Protein AF-A0A949YDW7-F1 (afdb_monomer)

Radius of gyration: 11.39 Å; Cα contacts (8 Å, |Δi|>4): 167; chains: 1; bounding box: 36×20×28 Å

Sequence (74 aa):
MKKDTAIVMSCHEHDVPGTWRINLKWQGNHEISDFDLERLGAVQRSEAETEHTGYVIVKSRANPNTGDTIPARK

Mean predicted aligned error: 3.74 Å

pLDDT: mean 91.62, std 9.51, range [41.72, 97.94]

Secondary structure (DSSP, 8-state):
----EEEEEEEEE-SSTTEEEEEEE--SS--GGGB-GGGGSEEEEEEESSSSEEEEEEE-SSPPPTT-EEEBP-

Nearest PDB structures (foldseek):
  1oa8-assembly1_B  TM=5.522E-01  e=7.403E-01  Homo sapiens
  8q4f-assembly1_d  TM=5.004E-01  e=8.120E+00  Escherichia coli
  5xy3-assembly1_f  TM=4.202E-01  e=6.146E+00  Trichomonas vaginalis

Foldseek 3Di:
DFQQKKFFADWDDDPDPQKIKTKIFGDDQDDPLQWPCCVVAAWPDWDAPDRTITITIHRHPDGDDGGDITHGDD

Solvent-accessible surface area (backbone atoms only — not comparable to full-atom values): 4235 Å² total; per-residue (Å²): 132,83,65,63,37,35,33,31,71,42,69,40,85,36,102,48,92,57,25,32,38,36,34,36,37,46,66,73,100,55,59,73,83,47,36,45,60,62,82,68,24,53,69,78,48,70,49,63,78,50,78,43,32,27,39,36,34,23,43,33,97,61,87,77,61,66,68,43,75,34,46,46,59,131

Structure (mmCIF, N/CA/C/O backbone):
data_AF-A0A949YDW7-F1
#
_entry.id   AF-A0A949YDW7-F1
#
loop_
_atom_site.group_PDB
_atom_site.id
_atom_site.type_symbol
_atom_site.label_atom_id
_atom_site.label_alt_id
_atom_site.label_comp_id
_atom_site.label_asym_id
_atom_site.label_entity_id
_atom_site.label_seq_id
_atom_site.pdbx_PDB_ins_code
_atom_site.Cartn_x
_atom_site.Cartn_y
_atom_site.Cartn_z
_atom_site.occupancy
_atom_site.B_iso_or_equiv
_atom_site.auth_seq_id
_atom_site.auth_comp_id
_atom_site.auth_asym_id
_atom_site.auth_atom_id
_atom_site.pd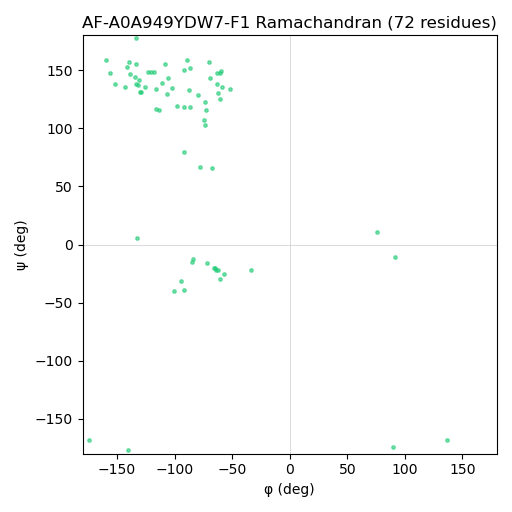bx_PDB_model_num
ATOM 1 N N . MET A 1 1 ? -21.143 3.576 8.787 1.00 41.72 1 MET A N 1
ATOM 2 C CA . MET A 1 1 ? -20.453 2.276 8.639 1.00 41.72 1 MET A CA 1
ATOM 3 C C . MET A 1 1 ? -19.080 2.554 8.068 1.00 41.72 1 MET A C 1
ATOM 5 O O . MET A 1 1 ? -18.995 3.248 7.061 1.00 41.72 1 MET A O 1
ATOM 9 N N . LYS A 1 2 ? -18.039 2.170 8.814 1.00 50.66 2 LYS A N 1
ATOM 10 C CA . LYS A 1 2 ? -16.636 2.494 8.531 1.00 50.66 2 LYS A CA 1
ATOM 11 C C . LYS A 1 2 ? -16.266 1.876 7.183 1.00 50.66 2 LYS A C 1
ATOM 13 O O . LYS A 1 2 ? -16.610 0.729 6.938 1.00 50.66 2 LYS A O 1
ATOM 18 N N . LYS A 1 3 ? -15.672 2.657 6.280 1.00 60.16 3 LYS A N 1
ATOM 19 C CA . LYS A 1 3 ? -15.173 2.098 5.023 1.00 60.16 3 LYS A CA 1
ATOM 20 C C . LYS A 1 3 ? -13.903 1.340 5.380 1.00 60.16 3 LYS A C 1
ATOM 22 O O . LYS A 1 3 ? -12.917 1.982 5.729 1.00 60.16 3 LYS A O 1
ATOM 27 N N . ASP A 1 4 ? -13.976 0.012 5.357 1.00 87.31 4 ASP A N 1
ATOM 28 C CA . ASP A 1 4 ? -12.855 -0.915 5.552 1.00 87.31 4 ASP A CA 1
ATOM 29 C C . ASP A 1 4 ? -11.885 -0.789 4.369 1.00 87.31 4 ASP A C 1
ATOM 31 O O . ASP A 1 4 ? -11.792 -1.646 3.492 1.00 87.31 4 ASP A O 1
ATOM 35 N N . THR A 1 5 ? -11.257 0.382 4.272 1.00 93.75 5 THR A N 1
ATOM 36 C CA . THR A 1 5 ? -10.410 0.795 3.161 1.00 93.75 5 THR A CA 1
ATOM 37 C C . THR A 1 5 ? -9.237 1.616 3.674 1.00 93.75 5 THR A C 1
ATOM 39 O O . THR A 1 5 ? -9.434 2.553 4.454 1.00 93.75 5 THR A O 1
ATOM 42 N N . ALA A 1 6 ? -8.046 1.333 3.163 1.00 95.94 6 ALA A N 1
ATOM 43 C CA . ALA A 1 6 ? -6.915 2.242 3.233 1.00 95.94 6 ALA A CA 1
ATOM 44 C C . ALA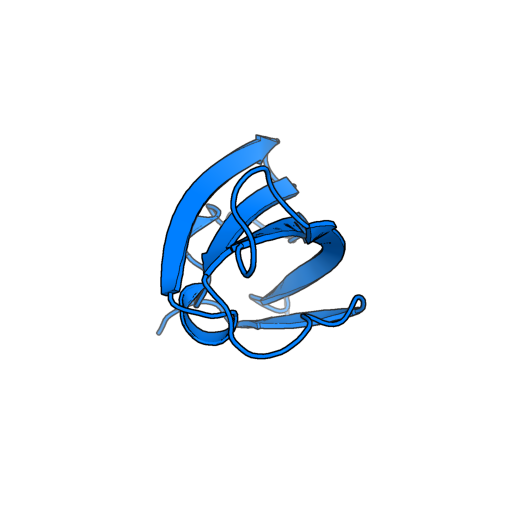 A 1 6 ? -6.951 3.221 2.051 1.00 95.94 6 ALA A C 1
ATOM 46 O O . ALA A 1 6 ? -7.480 2.913 0.983 1.00 95.94 6 ALA A O 1
ATOM 47 N N . ILE A 1 7 ? -6.394 4.411 2.244 1.00 96.81 7 ILE A N 1
ATOM 48 C CA . ILE A 1 7 ? -6.274 5.471 1.242 1.00 96.81 7 ILE A CA 1
ATOM 49 C C . ILE A 1 7 ? -4.791 5.701 0.975 1.00 96.81 7 ILE A C 1
ATOM 51 O O . ILE A 1 7 ? -4.004 5.825 1.918 1.00 96.81 7 ILE A O 1
ATOM 55 N N . VAL A 1 8 ? -4.416 5.788 -0.299 1.00 97.06 8 VAL A N 1
ATOM 56 C CA . VAL A 1 8 ? -3.063 6.157 -0.718 1.00 97.06 8 VAL A CA 1
ATOM 57 C C . VAL A 1 8 ? -2.842 7.645 -0.467 1.00 97.06 8 VAL A C 1
ATOM 59 O O . VAL A 1 8 ? -3.491 8.494 -1.076 1.00 97.06 8 VAL A O 1
ATOM 62 N N . MET A 1 9 ? -1.910 7.967 0.425 1.00 97.50 9 MET A N 1
ATOM 63 C CA . MET A 1 9 ? -1.590 9.341 0.816 1.00 97.50 9 MET A CA 1
ATOM 64 C C . MET A 1 9 ? -0.465 9.933 -0.029 1.00 97.50 9 MET A C 1
ATOM 66 O O . MET A 1 9 ? -0.512 11.111 -0.377 1.00 97.50 9 MET A O 1
ATOM 70 N N . SER A 1 10 ? 0.548 9.129 -0.351 1.00 96.56 10 SER A N 1
ATOM 71 C CA . SER A 1 10 ? 1.636 9.533 -1.237 1.00 96.56 10 SER A CA 1
ATOM 72 C C . SER A 1 10 ? 2.363 8.328 -1.827 1.00 96.56 10 SER A C 1
ATOM 74 O O . SER A 1 10 ? 2.335 7.230 -1.267 1.00 96.56 10 SER A O 1
ATOM 76 N N . CYS A 1 11 ? 3.039 8.563 -2.949 1.00 95.62 11 CYS A N 1
ATOM 77 C CA . CYS A 1 11 ? 3.817 7.576 -3.684 1.00 95.62 11 CYS A CA 1
ATOM 78 C C . CYS A 1 11 ? 5.206 8.141 -3.974 1.00 95.62 11 CYS A C 1
ATOM 80 O O . CYS A 1 11 ? 5.325 9.253 -4.489 1.00 95.62 11 CYS A O 1
ATOM 82 N N . HIS A 1 12 ? 6.246 7.370 -3.680 1.00 93.94 12 HIS A N 1
ATOM 83 C CA . HIS A 1 12 ? 7.632 7.741 -3.949 1.00 93.94 12 HIS A CA 1
ATOM 84 C C . HIS A 1 12 ? 8.349 6.561 -4.597 1.00 93.94 12 HIS A C 1
ATOM 86 O O . HIS A 1 12 ? 8.158 5.427 -4.155 1.00 93.94 12 HIS A O 1
ATOM 92 N N . GLU A 1 13 ? 9.171 6.806 -5.618 1.00 92.38 13 GLU A N 1
ATOM 93 C CA . GLU A 1 13 ? 10.108 5.777 -6.074 1.00 92.38 13 GLU A CA 1
ATOM 94 C C . GLU A 1 13 ? 11.018 5.390 -4.903 1.00 92.38 13 GLU A C 1
ATOM 96 O O . GLU A 1 13 ? 11.472 6.243 -4.138 1.00 92.38 13 GLU A O 1
ATOM 101 N N . HIS A 1 14 ? 11.220 4.091 -4.728 1.00 90.50 14 HIS A N 1
ATOM 102 C CA . HIS A 1 14 ? 12.078 3.533 -3.695 1.00 90.50 14 HIS A CA 1
ATOM 103 C C . HIS A 1 14 ? 13.347 2.976 -4.341 1.00 90.50 14 HIS A C 1
ATOM 105 O O . HIS A 1 14 ? 13.317 2.641 -5.518 1.00 90.50 14 HIS A O 1
ATOM 111 N N . ASP A 1 15 ? 14.432 2.889 -3.567 1.00 87.31 15 ASP A N 1
ATOM 112 C CA . ASP A 1 15 ? 15.850 2.659 -3.911 1.00 87.31 15 ASP A CA 1
ATOM 113 C C . ASP A 1 15 ? 16.175 1.740 -5.113 1.00 87.31 15 ASP A C 1
ATOM 115 O O . ASP A 1 15 ? 17.260 1.832 -5.689 1.00 87.31 15 ASP A O 1
ATOM 119 N N . VAL A 1 16 ? 15.257 0.858 -5.516 1.00 87.94 16 VAL A N 1
ATOM 120 C CA . VAL A 1 16 ? 15.345 0.012 -6.709 1.00 87.94 16 VAL A CA 1
ATOM 121 C C . VAL A 1 16 ? 14.388 0.505 -7.812 1.00 87.94 16 VAL A C 1
ATOM 123 O O . VAL A 1 16 ? 13.182 0.616 -7.571 1.00 87.94 16 VAL A O 1
ATOM 126 N N . PRO A 1 17 ? 14.855 0.693 -9.063 1.00 87.31 17 PRO A N 1
ATOM 127 C CA . PRO A 1 17 ? 13.996 1.101 -10.174 1.00 87.31 17 PRO A CA 1
ATOM 128 C C . PRO A 1 17 ? 12.746 0.226 -10.339 1.00 87.31 17 PRO A C 1
ATOM 130 O O . PRO A 1 17 ? 12.812 -1.008 -10.330 1.00 87.31 17 PRO A O 1
ATOM 133 N N . GLY A 1 18 ? 11.594 0.876 -10.514 1.00 89.38 18 GLY A N 1
ATOM 134 C CA . GLY A 1 18 ? 10.294 0.205 -10.614 1.00 89.38 18 GLY A CA 1
ATOM 135 C C . GLY A 1 18 ? 9.739 -0.300 -9.277 1.00 89.38 18 GLY A C 1
ATOM 136 O O . GLY A 1 18 ? 8.760 -1.054 -9.272 1.00 89.38 18 GLY A O 1
ATOM 137 N N . THR A 1 19 ? 10.348 0.090 -8.153 1.00 94.69 19 THR A N 1
ATOM 138 C CA . THR A 1 19 ? 9.773 -0.090 -6.818 1.00 94.69 19 THR A CA 1
ATOM 139 C C . THR A 1 19 ? 9.266 1.230 -6.261 1.00 94.69 19 THR A C 1
ATOM 141 O O . THR A 1 19 ? 9.848 2.287 -6.489 1.00 94.69 19 THR A O 1
ATOM 144 N N . TRP A 1 20 ? 8.153 1.160 -5.542 1.00 96.12 20 TRP A N 1
AT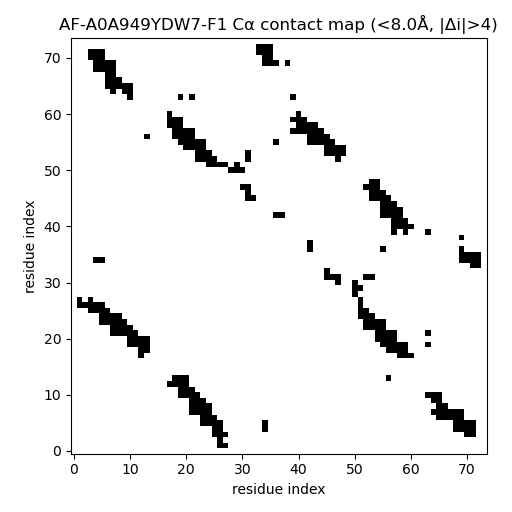OM 145 C CA . TRP A 1 20 ? 7.459 2.317 -5.000 1.00 96.12 20 TRP A CA 1
ATOM 146 C C . TRP A 1 20 ? 7.202 2.109 -3.521 1.00 96.12 20 TRP A C 1
ATOM 148 O O . TRP A 1 20 ? 6.660 1.073 -3.138 1.00 96.12 20 TRP A O 1
ATOM 158 N N . ARG A 1 21 ? 7.535 3.110 -2.707 1.00 96.62 21 ARG A N 1
ATOM 159 C CA . ARG A 1 21 ? 7.004 3.249 -1.354 1.00 96.62 21 ARG A CA 1
ATOM 160 C C . ARG A 1 21 ? 5.687 4.010 -1.440 1.00 96.62 21 ARG A C 1
ATOM 162 O O . ARG A 1 21 ? 5.652 5.162 -1.872 1.00 96.62 21 ARG A O 1
ATOM 169 N N . ILE A 1 22 ? 4.618 3.357 -1.016 1.00 97.25 22 ILE A N 1
ATOM 170 C CA . ILE A 1 22 ? 3.261 3.890 -1.019 1.00 97.25 22 ILE A CA 1
ATOM 171 C C . ILE A 1 22 ? 2.837 4.052 0.436 1.00 97.25 22 ILE A C 1
ATOM 173 O O . ILE A 1 22 ? 2.736 3.065 1.165 1.00 97.25 22 ILE A O 1
ATOM 177 N N . ASN A 1 23 ? 2.610 5.292 0.857 1.00 97.94 23 ASN A N 1
ATOM 178 C CA . ASN A 1 23 ? 2.165 5.603 2.209 1.00 97.94 23 ASN A CA 1
ATOM 179 C C . ASN A 1 23 ? 0.638 5.537 2.269 1.00 97.94 23 ASN A C 1
ATOM 181 O O . ASN A 1 23 ? -0.056 6.100 1.418 1.00 97.94 23 ASN A O 1
ATOM 185 N N . LEU A 1 24 ? 0.118 4.864 3.288 1.00 97.56 24 LEU A N 1
ATOM 186 C CA . LEU A 1 24 ? -1.289 4.535 3.454 1.00 97.56 24 LEU A CA 1
ATOM 187 C C . LEU A 1 24 ? -1.837 5.127 4.749 1.00 97.56 24 LEU A C 1
ATOM 189 O O . LEU A 1 24 ? -1.137 5.225 5.757 1.00 97.56 24 LEU A O 1
ATOM 193 N N . LYS A 1 25 ? -3.124 5.470 4.724 1.00 97.19 25 LYS A N 1
ATOM 194 C CA . LYS A 1 25 ? -3.900 5.842 5.908 1.00 97.19 25 LYS A CA 1
ATOM 195 C C . LYS A 1 25 ? -5.223 5.098 5.923 1.00 97.19 25 LYS A C 1
ATOM 197 O O . LYS A 1 25 ? -5.901 5.033 4.902 1.00 97.19 25 LYS A O 1
ATOM 202 N N . TRP A 1 26 ? -5.625 4.597 7.078 1.00 95.69 26 TRP A N 1
ATOM 203 C CA . TRP A 1 26 ? -6.916 3.941 7.270 1.00 95.69 26 TRP A CA 1
ATOM 204 C C . TRP A 1 26 ? -7.610 4.453 8.534 1.00 95.69 26 TRP A C 1
ATOM 206 O O . TRP A 1 26 ? -7.117 5.341 9.229 1.00 95.69 26 TRP A O 1
ATOM 216 N N . GLN A 1 27 ? -8.815 3.953 8.786 1.00 92.62 27 GLN A N 1
ATOM 217 C CA . GLN A 1 27 ? -9.581 4.233 9.996 1.00 92.62 27 GLN A CA 1
ATOM 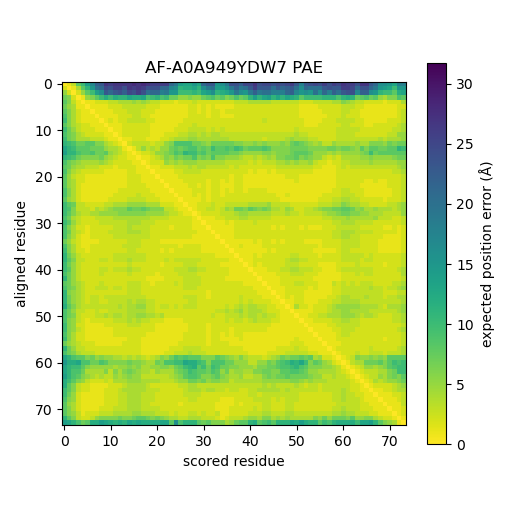218 C C . GLN A 1 27 ? -10.137 2.933 10.561 1.00 92.62 27 GLN A C 1
ATOM 220 O O . GLN A 1 27 ? -10.424 2.001 9.818 1.00 92.62 27 GLN A O 1
ATOM 225 N N . GLY A 1 28 ? -10.397 2.921 11.866 1.00 89.44 28 GLY A N 1
ATOM 226 C CA . GLY A 1 28 ? -10.908 1.738 12.548 1.00 89.44 28 GLY A CA 1
ATOM 227 C C . GLY A 1 28 ? -9.791 0.847 13.071 1.00 89.44 28 GLY A C 1
ATOM 228 O O . GLY A 1 28 ? -8.625 1.221 13.041 1.00 89.44 28 GLY A O 1
ATOM 229 N N . ASN A 1 29 ? -10.195 -0.303 13.600 1.00 90.56 29 ASN A N 1
ATOM 230 C CA . ASN A 1 29 ? -9.291 -1.273 14.199 1.00 90.56 29 ASN A CA 1
ATOM 231 C C . ASN A 1 29 ? -8.859 -2.267 13.119 1.00 90.56 29 ASN A C 1
ATOM 233 O O . ASN A 1 29 ? -9.472 -3.324 12.996 1.00 90.56 29 ASN A O 1
ATOM 237 N N . HIS A 1 30 ? -7.893 -1.849 12.304 1.00 91.81 30 HIS A N 1
ATOM 238 C CA . HIS A 1 30 ? -7.307 -2.636 11.219 1.00 91.81 30 HIS A CA 1
ATOM 239 C C . HIS A 1 30 ? -5.788 -2.568 11.321 1.00 91.81 30 HIS A C 1
ATOM 241 O O . HIS A 1 30 ? -5.230 -1.504 11.608 1.00 91.81 30 HIS A O 1
ATOM 247 N N . GLU A 1 31 ? -5.128 -3.678 11.035 1.00 93.44 31 GLU A N 1
ATOM 248 C CA . GLU A 1 31 ? -3.701 -3.726 10.751 1.00 93.44 31 GLU A CA 1
ATOM 249 C C . GLU A 1 31 ? -3.457 -3.517 9.251 1.00 93.44 31 GLU A C 1
ATOM 251 O O . GLU A 1 31 ? -4.328 -3.736 8.411 1.00 93.44 31 GLU A O 1
ATOM 256 N N . ILE A 1 32 ? -2.244 -3.109 8.868 1.00 95.00 32 ILE A N 1
ATOM 25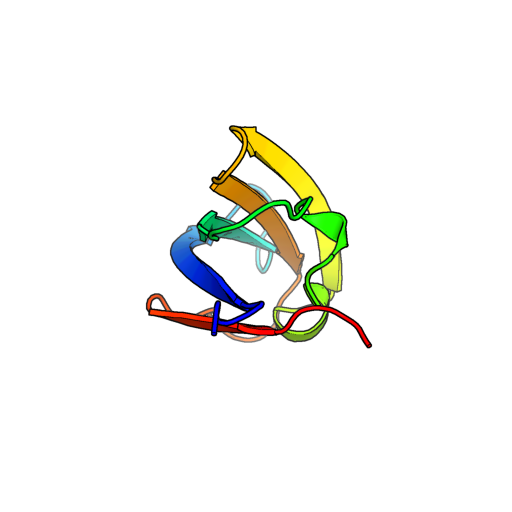7 C CA . ILE A 1 32 ? -1.919 -2.895 7.448 1.00 95.00 32 ILE A CA 1
ATOM 258 C C . ILE A 1 32 ? -2.078 -4.177 6.603 1.00 95.00 32 ILE A C 1
ATOM 260 O O . ILE A 1 32 ? -2.403 -4.104 5.417 1.00 95.00 32 ILE A O 1
ATOM 264 N N . SER A 1 33 ? -1.876 -5.347 7.216 1.00 94.50 33 SER A N 1
ATOM 265 C CA . SER A 1 33 ? -2.075 -6.672 6.614 1.00 94.50 33 SER A CA 1
ATOM 266 C C . SER A 1 33 ? -3.527 -6.966 6.249 1.00 94.50 33 SER A C 1
ATOM 268 O O . SER A 1 33 ? -3.762 -7.805 5.377 1.00 94.50 33 SER A O 1
ATOM 270 N N . ASP A 1 34 ? -4.483 -6.255 6.849 1.00 95.38 34 ASP A N 1
ATOM 271 C CA . ASP A 1 34 ? -5.906 -6.445 6.578 1.00 95.38 34 ASP A CA 1
ATOM 272 C C . ASP A 1 34 ? -6.298 -5.917 5.196 1.00 95.38 34 ASP A C 1
ATOM 274 O O . ASP A 1 34 ? -7.351 -6.281 4.685 1.00 95.38 34 ASP A O 1
ATOM 278 N N . PHE A 1 35 ? -5.465 -5.097 4.546 1.00 95.44 35 PHE A N 1
ATOM 279 C CA . PHE A 1 35 ? -5.745 -4.529 3.226 1.00 95.44 35 PHE A CA 1
ATOM 280 C C . PHE A 1 35 ? -5.198 -5.380 2.073 1.00 95.44 35 PHE A C 1
ATOM 282 O O . PHE A 1 35 ? -4.169 -6.057 2.173 1.00 95.44 35 PHE A O 1
ATOM 289 N N . ASP A 1 36 ? -5.885 -5.324 0.932 1.00 95.25 36 ASP A N 1
ATOM 290 C CA . ASP A 1 36 ? -5.496 -6.003 -0.306 1.00 95.25 36 ASP A CA 1
ATOM 291 C C . ASP A 1 36 ? -4.374 -5.243 -1.042 1.00 95.25 36 ASP A C 1
ATOM 293 O O . ASP A 1 36 ? -4.555 -4.649 -2.110 1.00 95.25 36 ASP A O 1
ATOM 297 N N . LEU A 1 37 ? -3.193 -5.218 -0.417 1.00 95.19 37 LEU A N 1
ATOM 298 C CA . LEU A 1 37 ? -2.010 -4.490 -0.890 1.00 95.19 37 LEU A CA 1
ATOM 299 C C . LEU A 1 37 ? -1.490 -4.989 -2.248 1.00 95.19 37 LEU A C 1
ATOM 301 O O . LEU A 1 37 ? -0.808 -4.249 -2.955 1.00 95.19 37 LEU A O 1
ATOM 305 N N . GLU A 1 38 ? -1.822 -6.221 -2.638 1.00 93.62 38 GLU A N 1
ATOM 306 C CA . GLU A 1 38 ? -1.390 -6.833 -3.901 1.00 93.62 38 GLU A CA 1
ATOM 307 C C . GLU A 1 38 ? -1.987 -6.123 -5.125 1.00 93.62 38 GLU A C 1
ATOM 309 O O . GLU A 1 38 ? -1.410 -6.156 -6.214 1.00 93.62 38 GLU A O 1
ATOM 314 N N . ARG A 1 39 ? -3.086 -5.376 -4.946 1.00 91.38 39 ARG A N 1
ATOM 315 C CA . ARG A 1 39 ? -3.663 -4.517 -5.995 1.00 91.38 39 ARG A CA 1
ATOM 316 C C . ARG A 1 39 ? -2.744 -3.377 -6.422 1.00 91.38 39 ARG A C 1
ATOM 318 O O . ARG A 1 39 ? -2.912 -2.851 -7.519 1.00 91.38 39 ARG A O 1
ATOM 325 N N . LEU A 1 40 ? -1.788 -2.996 -5.577 1.00 92.25 40 LEU A N 1
ATOM 326 C CA . LEU A 1 40 ? -0.807 -1.952 -5.874 1.00 92.25 40 LEU A CA 1
ATOM 327 C C . LEU A 1 40 ? 0.406 -2.486 -6.654 1.00 92.25 40 LEU A C 1
ATOM 329 O O . LEU A 1 40 ? 1.182 -1.702 -7.201 1.00 92.25 40 LEU A O 1
ATOM 333 N N . GLY A 1 41 ? 0.586 -3.809 -6.705 1.00 93.38 41 GLY A N 1
ATOM 334 C CA . GLY A 1 41 ? 1.716 -4.475 -7.342 1.00 93.38 41 GLY A CA 1
ATOM 335 C C . GLY A 1 41 ? 2.271 -5.619 -6.496 1.00 93.38 41 GLY A C 1
ATOM 336 O O . GLY A 1 41 ? 1.685 -6.038 -5.500 1.00 93.38 41 GLY A O 1
ATOM 337 N N . ALA A 1 42 ? 3.443 -6.124 -6.882 1.00 95.31 42 ALA A N 1
ATOM 338 C CA . ALA A 1 42 ? 4.096 -7.204 -6.151 1.00 95.31 42 ALA A CA 1
ATOM 339 C C . ALA A 1 42 ? 4.696 -6.675 -4.838 1.00 95.31 42 ALA A C 1
ATOM 341 O O . ALA A 1 42 ? 5.754 -6.036 -4.846 1.00 95.31 42 ALA A O 1
ATOM 342 N N . VAL A 1 43 ? 4.019 -6.946 -3.720 1.00 95.56 43 VAL A N 1
ATOM 343 C CA . VAL A 1 43 ? 4.424 -6.524 -2.372 1.00 95.56 43 VAL A CA 1
ATOM 344 C C . VAL A 1 43 ? 5.786 -7.115 -2.013 1.00 95.56 43 VAL A C 1
ATOM 346 O O . VAL A 1 43 ? 5.994 -8.321 -2.086 1.00 95.56 43 VAL A O 1
ATOM 349 N N . GLN A 1 44 ? 6.722 -6.247 -1.637 1.00 95.44 44 GLN A N 1
ATOM 350 C CA . GLN A 1 44 ? 8.045 -6.617 -1.128 1.00 95.44 44 GLN A CA 1
ATOM 351 C C . GLN A 1 44 ? 8.090 -6.523 0.399 1.00 95.44 44 GLN A C 1
ATOM 353 O O . GLN A 1 44 ? 8.688 -7.365 1.061 1.00 95.44 44 GLN A O 1
ATOM 358 N N . ARG A 1 45 ? 7.463 -5.480 0.957 1.00 95.69 45 ARG A N 1
ATOM 359 C CA . ARG A 1 45 ? 7.399 -5.208 2.398 1.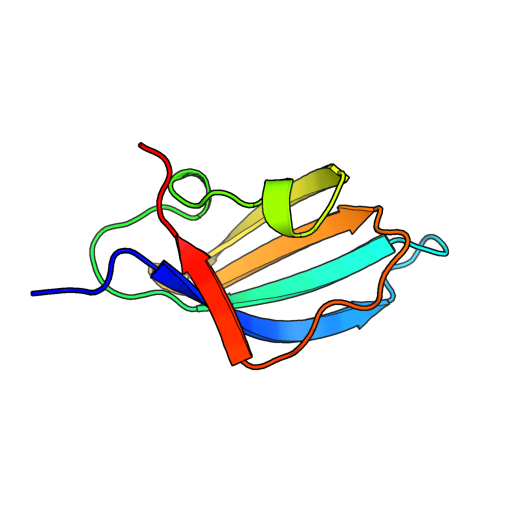00 95.69 45 ARG A CA 1
ATOM 360 C C . ARG A 1 45 ? 6.185 -4.342 2.708 1.00 95.69 45 ARG A C 1
ATOM 362 O O . ARG A 1 45 ? 5.850 -3.469 1.917 1.00 95.69 45 ARG A O 1
ATOM 369 N N . SER A 1 46 ? 5.587 -4.525 3.876 1.00 96.75 46 SER A N 1
ATOM 370 C CA . SER A 1 46 ? 4.598 -3.609 4.446 1.00 96.75 46 SER A CA 1
ATOM 371 C C . SER A 1 46 ? 4.850 -3.440 5.935 1.00 96.75 46 SER A C 1
ATOM 373 O O . SER A 1 46 ? 5.272 -4.389 6.592 1.00 96.75 46 SER A O 1
ATOM 375 N N . GLU A 1 47 ? 4.584 -2.254 6.466 1.00 97.31 47 GLU A N 1
ATOM 376 C CA . GLU A 1 47 ? 4.773 -1.968 7.885 1.00 97.31 47 GLU A CA 1
ATOM 377 C C . GLU A 1 47 ? 3.801 -0.885 8.350 1.00 97.31 47 GLU A C 1
ATOM 379 O O . GLU A 1 47 ? 3.572 0.104 7.648 1.00 97.31 47 GLU A O 1
ATOM 384 N N . ALA A 1 48 ? 3.225 -1.086 9.535 1.00 96.31 48 ALA A N 1
ATOM 385 C CA . ALA A 1 48 ? 2.464 -0.057 10.224 1.00 96.31 48 ALA A CA 1
ATOM 386 C C . ALA A 1 48 ? 3.438 0.910 10.912 1.00 96.31 48 ALA A C 1
ATOM 388 O O . ALA A 1 48 ? 4.329 0.488 11.643 1.00 96.31 48 ALA A O 1
ATOM 389 N N . GLU A 1 49 ? 3.266 2.207 10.673 1.00 94.62 49 GLU A N 1
ATOM 390 C CA . GLU A 1 49 ? 4.043 3.266 11.331 1.00 94.62 49 GLU A CA 1
ATOM 391 C C . GLU A 1 49 ? 3.305 3.804 12.564 1.00 94.62 49 GLU A C 1
ATOM 393 O O . GLU A 1 49 ? 3.928 4.210 13.542 1.00 94.62 49 GLU A O 1
ATOM 398 N N . THR A 1 50 ? 1.970 3.799 12.522 1.00 94.88 50 THR A N 1
ATOM 399 C CA . THR A 1 50 ? 1.082 4.117 13.647 1.00 94.88 50 THR A CA 1
ATOM 400 C C . THR A 1 50 ? -0.119 3.167 13.644 1.00 94.88 50 THR A C 1
ATOM 402 O O . THR A 1 50 ? -0.229 2.302 12.778 1.00 94.88 50 THR A O 1
ATOM 405 N N . GLU A 1 51 ? -1.065 3.360 14.566 1.00 94.19 51 GLU A N 1
ATOM 406 C CA . GLU A 1 51 ? -2.345 2.630 14.588 1.00 94.19 51 GLU A CA 1
ATOM 407 C C . GLU A 1 51 ? -3.157 2.785 13.284 1.00 94.19 51 GLU A C 1
ATOM 409 O O . GLU A 1 51 ? -3.987 1.941 12.952 1.00 94.19 51 GLU A O 1
ATOM 414 N N . HIS A 1 52 ? -2.954 3.877 12.537 1.00 96.19 52 HIS A N 1
ATOM 415 C CA . HIS A 1 52 ? -3.807 4.250 11.400 1.00 96.19 52 HIS A CA 1
ATOM 416 C C . HIS A 1 52 ? -3.032 4.638 10.139 1.00 96.19 52 HIS A C 1
ATOM 418 O O . HIS A 1 52 ? -3.624 5.124 9.170 1.00 96.19 52 HIS A O 1
ATOM 424 N N . THR A 1 53 ? -1.710 4.486 10.153 1.00 97.06 53 THR A N 1
ATOM 425 C CA . THR A 1 53 ? -0.845 4.809 9.019 1.00 97.06 53 THR A CA 1
ATOM 426 C C . THR A 1 53 ? 0.269 3.793 8.891 1.00 97.06 53 THR A C 1
ATOM 428 O O . THR A 1 53 ? 0.727 3.207 9.869 1.00 97.06 53 THR A O 1
ATOM 431 N N . GLY A 1 54 ? 0.753 3.627 7.674 1.00 97.62 54 GLY A N 1
ATOM 432 C CA . GLY A 1 54 ? 1.889 2.773 7.387 1.00 97.62 54 GLY A CA 1
ATOM 433 C C . GLY A 1 54 ? 2.284 2.895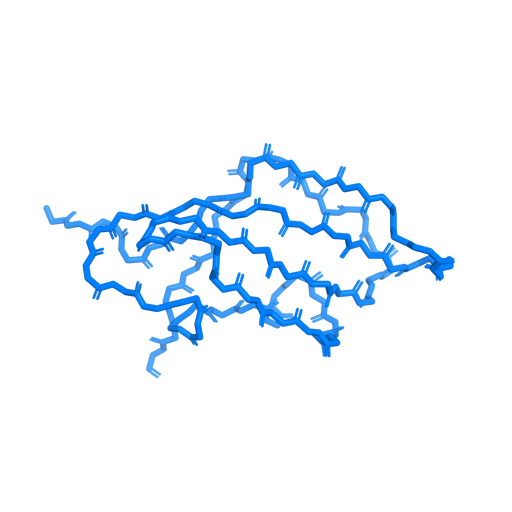 5.933 1.00 97.62 54 GLY A C 1
ATOM 434 O O . GLY A 1 54 ? 1.788 3.763 5.214 1.00 97.62 54 GLY A O 1
ATOM 435 N N . TYR A 1 55 ? 3.148 2.002 5.481 1.00 97.69 55 TYR A N 1
ATOM 436 C CA . TYR A 1 55 ? 3.589 1.993 4.098 1.00 97.69 55 TYR A CA 1
ATOM 437 C C . TYR A 1 55 ? 3.690 0.579 3.548 1.00 97.69 55 TYR A C 1
ATOM 439 O O . TYR A 1 55 ? 3.877 -0.397 4.276 1.00 97.69 55 TYR A O 1
ATOM 447 N N . VAL A 1 56 ? 3.612 0.488 2.227 1.00 97.50 56 VAL A N 1
ATOM 448 C CA . VAL A 1 56 ? 3.935 -0.718 1.473 1.00 97.50 56 VAL A CA 1
ATOM 449 C C . VAL A 1 56 ? 4.968 -0.383 0.408 1.00 97.50 56 VAL A C 1
ATOM 451 O O . VAL A 1 56 ? 4.882 0.641 -0.267 1.00 97.50 56 VAL A O 1
ATOM 454 N N . ILE A 1 57 ? 5.971 -1.242 0.277 1.00 97.06 57 ILE A N 1
ATOM 455 C CA . ILE A 1 57 ? 6.919 -1.232 -0.827 1.00 97.06 57 ILE A CA 1
ATOM 456 C C . ILE A 1 57 ? 6.449 -2.274 -1.829 1.00 97.06 57 ILE A C 1
ATOM 458 O O . ILE A 1 57 ? 6.369 -3.463 -1.506 1.00 97.06 57 ILE A O 1
ATOM 462 N N . VAL A 1 58 ? 6.154 -1.835 -3.048 1.00 95.94 58 VAL A N 1
ATOM 463 C CA . VAL A 1 58 ? 5.713 -2.707 -4.140 1.00 95.94 58 VAL A CA 1
ATOM 464 C C . VAL A 1 58 ? 6.625 -2.568 -5.341 1.00 95.94 58 VAL A C 1
ATOM 466 O O . VAL A 1 58 ? 7.132 -1.488 -5.629 1.00 95.94 58 VAL A O 1
ATOM 469 N N . LYS A 1 59 ? 6.786 -3.654 -6.093 1.00 95.25 59 LYS A N 1
ATOM 470 C CA . LYS A 1 59 ? 7.282 -3.594 -7.464 1.00 95.25 59 LYS A CA 1
ATOM 471 C C . LYS A 1 59 ? 6.085 -3.490 -8.402 1.00 95.25 59 LYS A C 1
ATOM 473 O O . LYS A 1 59 ? 5.260 -4.404 -8.449 1.00 95.25 59 LYS A O 1
ATOM 478 N N . SER A 1 60 ? 5.993 -2.395 -9.150 1.00 89.50 60 SER A N 1
ATOM 479 C CA . SER A 1 60 ? 4.881 -2.144 -10.071 1.00 89.50 60 SER A CA 1
ATOM 480 C C . SER A 1 60 ? 5.389 -1.648 -11.418 1.00 89.50 60 SER A C 1
ATOM 482 O O . SER A 1 60 ? 6.373 -0.917 -11.500 1.00 89.50 60 SER A O 1
ATOM 484 N N . ARG A 1 61 ? 4.709 -2.064 -12.491 1.00 80.69 61 ARG A N 1
ATOM 485 C CA . ARG A 1 61 ? 4.947 -1.546 -13.848 1.00 80.69 61 ARG A CA 1
ATOM 486 C C . ARG A 1 61 ? 4.194 -0.240 -14.113 1.00 80.69 61 ARG A C 1
ATOM 488 O O . ARG A 1 61 ? 4.455 0.396 -15.126 1.00 80.69 61 ARG A O 1
ATOM 495 N N . ALA A 1 62 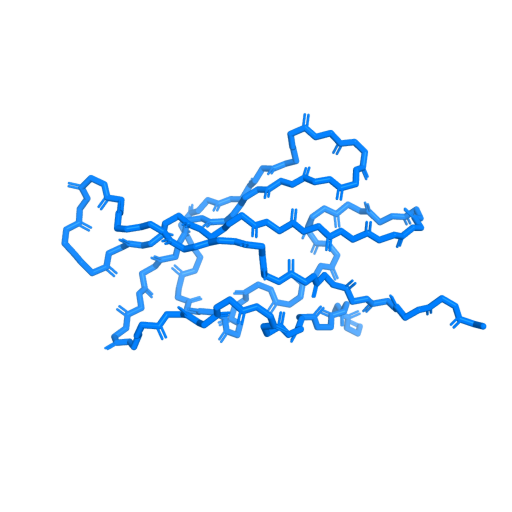? 3.255 0.120 -13.239 1.00 82.88 62 ALA A N 1
ATOM 496 C CA . ALA A 1 62 ? 2.439 1.322 -13.340 1.00 82.88 62 ALA A CA 1
ATOM 497 C C . ALA A 1 62 ? 2.699 2.243 -12.145 1.00 82.88 62 ALA A C 1
ATOM 499 O O . ALA A 1 62 ? 2.972 1.770 -11.039 1.00 82.88 62 ALA A O 1
ATOM 500 N N . ASN A 1 63 ? 2.578 3.550 -12.369 1.00 82.25 63 ASN A N 1
AT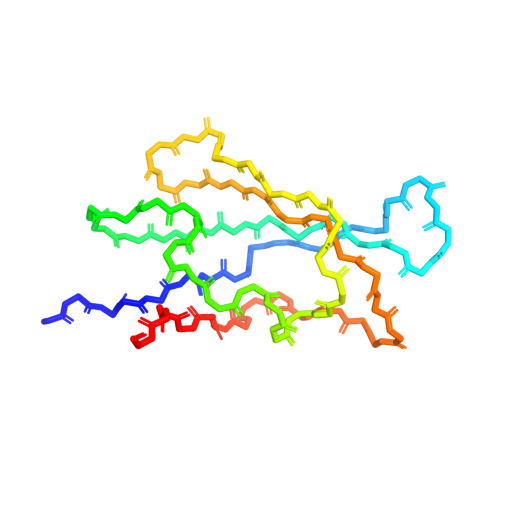OM 501 C CA . ASN A 1 63 ? 2.726 4.539 -11.311 1.00 82.25 63 ASN A CA 1
ATOM 502 C C . ASN A 1 63 ? 1.480 4.496 -10.406 1.00 82.25 63 ASN A C 1
ATOM 504 O O . ASN A 1 63 ? 0.368 4.658 -10.913 1.00 82.25 63 ASN A O 1
ATOM 508 N N . PRO A 1 64 ? 1.637 4.263 -9.094 1.00 84.44 64 PRO A N 1
ATOM 509 C CA . PRO A 1 64 ? 0.520 4.290 -8.155 1.00 84.44 64 PRO A CA 1
ATOM 510 C C . PRO A 1 64 ? -0.011 5.721 -7.983 1.00 84.44 64 PRO A C 1
ATOM 512 O O . PRO A 1 64 ? 0.771 6.674 -7.960 1.00 84.44 64 PRO A O 1
ATOM 515 N N . ASN A 1 65 ? -1.329 5.879 -7.827 1.00 90.19 65 ASN A N 1
ATOM 516 C CA . ASN A 1 65 ? -1.961 7.195 -7.726 1.00 90.19 65 ASN A CA 1
ATOM 517 C C . ASN A 1 65 ? -2.328 7.547 -6.282 1.00 90.19 65 ASN A C 1
ATOM 519 O O . ASN A 1 65 ? -2.939 6.763 -5.555 1.00 90.19 65 ASN A O 1
ATOM 523 N N . THR A 1 66 ? -2.011 8.777 -5.882 1.00 94.44 66 THR A N 1
ATOM 524 C CA . THR A 1 66 ? -2.514 9.352 -4.633 1.00 94.44 66 THR A CA 1
ATOM 525 C C . THR A 1 66 ? -4.037 9.475 -4.673 1.00 94.44 66 THR A C 1
ATOM 527 O O . THR A 1 66 ? -4.605 9.905 -5.674 1.00 94.44 66 THR A O 1
ATOM 530 N N . GLY A 1 67 ? -4.698 9.142 -3.565 1.00 93.88 67 GLY A N 1
ATOM 531 C CA . GLY A 1 67 ? -6.155 9.157 -3.432 1.00 93.88 67 GLY A CA 1
ATOM 532 C C . GLY A 1 67 ? -6.837 7.833 -3.781 1.00 93.88 67 GLY A C 1
ATOM 533 O O . GLY A 1 67 ? -8.018 7.679 -3.461 1.00 93.88 67 GLY A O 1
ATOM 534 N N . ASP A 1 68 ? -6.115 6.868 -4.363 1.00 93.62 68 ASP A N 1
ATOM 535 C CA . ASP A 1 68 ? -6.646 5.523 -4.588 1.00 93.62 68 ASP A CA 1
ATOM 536 C C . ASP A 1 68 ? -7.036 4.863 -3.260 1.00 93.62 68 ASP A C 1
ATOM 538 O O . ASP A 1 68 ? -6.432 5.097 -2.209 1.00 93.62 68 ASP A O 1
ATOM 542 N N . THR A 1 69 ? -8.069 4.021 -3.313 1.00 94.69 69 THR A N 1
ATOM 543 C CA . THR A 1 69 ? -8.555 3.282 -2.144 1.00 94.69 69 THR A CA 1
ATOM 544 C C . THR A 1 69 ? -8.271 1.798 -2.289 1.00 94.69 69 THR A C 1
ATOM 546 O O . THR A 1 69 ? -8.448 1.213 -3.358 1.00 94.69 69 THR A O 1
ATOM 549 N N . ILE A 1 70 ? -7.845 1.188 -1.191 1.00 94.38 70 ILE A N 1
ATOM 550 C CA . ILE A 1 70 ? -7.477 -0.220 -1.102 1.00 94.38 70 ILE A CA 1
ATOM 551 C C . ILE A 1 70 ? -8.464 -0.866 -0.140 1.00 94.38 70 ILE A C 1
ATOM 553 O O . ILE A 1 70 ? -8.503 -0.468 1.024 1.00 94.38 70 ILE A O 1
ATOM 557 N N . PRO A 1 71 ? -9.291 -1.817 -0.589 1.00 95.00 71 PRO A N 1
ATOM 558 C CA . PRO A 1 71 ? -10.231 -2.482 0.297 1.00 95.00 71 PRO A CA 1
ATOM 559 C C . PRO A 1 71 ? -9.509 -3.404 1.280 1.00 95.00 71 PRO A C 1
ATOM 561 O O . PRO A 1 71 ? -8.406 -3.883 1.008 1.00 95.00 71 PRO A O 1
ATOM 564 N N . ALA A 1 72 ? -10.168 -3.689 2.397 1.00 93.00 72 ALA A N 1
ATOM 565 C CA . ALA A 1 72 ? -9.826 -4.830 3.227 1.00 93.00 72 ALA A CA 1
ATOM 566 C C . ALA A 1 72 ? -9.948 -6.140 2.426 1.00 93.00 72 ALA A C 1
ATOM 568 O O . ALA A 1 72 ? -10.762 -6.259 1.499 1.00 93.00 72 ALA A O 1
ATOM 569 N N . ARG A 1 73 ? -9.125 -7.123 2.785 1.00 89.31 73 ARG A N 1
ATOM 570 C CA . ARG A 1 73 ? -9.214 -8.499 2.301 1.00 89.31 73 ARG A CA 1
ATOM 571 C C . ARG A 1 73 ? -10.553 -9.098 2.757 1.00 89.31 73 ARG A C 1
ATOM 573 O O . ARG A 1 73 ? -11.095 -8.711 3.791 1.00 89.31 73 ARG A O 1
ATOM 580 N N . LYS A 1 74 ? -11.107 -9.996 1.941 1.00 77.00 74 LYS A N 1
ATOM 581 C CA . LYS A 1 74 ? -12.303 -10.777 2.294 1.00 77.00 74 LYS A CA 1
ATOM 582 C C . LYS A 1 74 ? -11.943 -11.995 3.126 1.00 77.00 74 LYS A C 1
ATOM 584 O O . LYS A 1 74 ? -10.839 -12.533 2.891 1.00 77.00 74 LYS A O 1
#